Protein AF-A0A1Q6JVW6-F1 (afdb_monomer_lite)

Radius of gyration: 23.91 Å; chains: 1; bounding box: 56×33×70 Å

Structure (mmCIF, N/CA/C/O backbone):
data_AF-A0A1Q6JVW6-F1
#
_entry.id   AF-A0A1Q6JVW6-F1
#
loop_
_atom_site.group_PDB
_atom_site.id
_atom_site.type_symbol
_atom_site.label_atom_id
_atom_site.label_alt_id
_atom_site.label_comp_id
_atom_site.label_asym_id
_atom_site.label_entity_id
_atom_site.label_seq_id
_atom_site.pdbx_PDB_ins_code
_atom_site.Cartn_x
_atom_site.Cartn_y
_atom_site.Cartn_z
_atom_site.occupancy
_atom_site.B_iso_or_equiv
_atom_site.auth_seq_id
_atom_site.auth_comp_id
_atom_site.auth_asym_id
_atom_site.auth_atom_id
_atom_site.pdbx_PDB_model_num
ATOM 1 N N . MET A 1 1 ? 0.769 -21.254 -35.676 1.00 32.75 1 MET A N 1
ATOM 2 C CA . MET A 1 1 ? 0.863 -19.883 -35.129 1.00 32.75 1 MET A CA 1
ATOM 3 C C . MET A 1 1 ? 0.166 -19.855 -33.779 1.00 32.75 1 MET A C 1
ATOM 5 O O . MET A 1 1 ? -1.051 -19.807 -33.741 1.00 32.75 1 MET A O 1
ATOM 9 N N . HIS A 1 2 ? 0.924 -19.940 -32.690 1.00 33.66 2 HIS A N 1
ATOM 10 C CA . HIS A 1 2 ? 0.474 -19.587 -31.341 1.00 33.66 2 HIS A CA 1
ATOM 11 C C . HIS A 1 2 ? 1.562 -18.658 -30.804 1.00 33.66 2 HIS A C 1
ATOM 13 O O . HIS A 1 2 ? 2.549 -19.116 -30.237 1.00 33.66 2 HIS A O 1
ATOM 19 N N . THR A 1 3 ? 1.458 -17.366 -31.113 1.00 34.03 3 THR A N 1
ATOM 20 C CA . THR A 1 3 ? 2.485 -16.383 -30.754 1.00 34.03 3 THR A CA 1
ATOM 21 C C . THR A 1 3 ? 1.884 -15.385 -29.770 1.00 34.03 3 THR A C 1
ATOM 23 O O . THR A 1 3 ? 1.161 -14.481 -30.165 1.00 34.03 3 THR A O 1
ATOM 26 N N . ALA A 1 4 ? 2.177 -15.609 -28.487 1.00 34.25 4 ALA A N 1
ATOM 27 C CA . ALA A 1 4 ? 2.395 -14.599 -27.448 1.00 34.25 4 ALA A CA 1
ATOM 28 C C . ALA A 1 4 ? 1.407 -13.414 -27.346 1.00 34.25 4 ALA A C 1
ATOM 30 O O . ALA A 1 4 ? 1.826 -12.267 -27.213 1.00 34.25 4 ALA A O 1
ATOM 31 N N . THR A 1 5 ? 0.102 -13.679 -27.321 1.00 33.25 5 THR A N 1
ATOM 32 C CA . THR A 1 5 ? -0.912 -12.713 -26.852 1.00 33.25 5 THR A CA 1
ATOM 33 C C . THR A 1 5 ? -1.101 -12.718 -25.328 1.00 33.25 5 THR A C 1
ATOM 35 O O . THR A 1 5 ? -1.944 -11.993 -24.805 1.00 33.25 5 THR A O 1
ATOM 38 N N . GLU A 1 6 ? -0.315 -13.496 -24.583 1.00 39.81 6 GLU A N 1
ATOM 39 C CA . GLU A 1 6 ? -0.460 -13.637 -23.134 1.00 39.81 6 GLU A CA 1
ATOM 40 C C . GLU A 1 6 ? 0.561 -12.777 -22.374 1.00 39.81 6 GLU A C 1
ATOM 42 O O . GLU A 1 6 ? 1.768 -12.843 -22.603 1.00 39.81 6 GLU A O 1
ATOM 47 N N . CYS A 1 7 ? 0.037 -11.998 -21.424 1.00 37.97 7 CYS A N 1
ATOM 48 C CA . CYS A 1 7 ? 0.730 -11.086 -20.511 1.00 37.97 7 CYS A CA 1
ATOM 49 C C . CYS A 1 7 ? 1.110 -9.688 -21.046 1.00 37.97 7 CYS A C 1
ATOM 51 O O . CYS A 1 7 ? 2.175 -9.164 -20.726 1.00 37.97 7 CYS A O 1
ATOM 53 N N . VAL A 1 8 ? 0.188 -9.006 -21.734 1.00 42.06 8 VAL A N 1
ATOM 54 C CA . VAL A 1 8 ? -0.002 -7.567 -21.456 1.00 42.06 8 VAL A CA 1
ATOM 55 C C . VAL A 1 8 ? -1.070 -7.478 -20.374 1.00 42.06 8 VAL A C 1
ATOM 57 O O . VAL A 1 8 ? -2.267 -7.399 -20.639 1.00 42.06 8 VAL A O 1
ATOM 60 N N . VAL A 1 9 ? -0.632 -7.605 -19.126 1.00 49.41 9 VAL A N 1
ATOM 61 C CA . VAL A 1 9 ? -1.472 -7.247 -17.990 1.00 49.41 9 VAL A CA 1
ATOM 62 C C . VAL A 1 9 ? -1.429 -5.732 -17.928 1.00 49.41 9 VAL A C 1
ATOM 64 O O . VAL A 1 9 ? -0.465 -5.186 -17.410 1.00 49.41 9 VAL A O 1
ATOM 67 N N . ASP A 1 10 ? -2.447 -5.068 -18.475 1.00 58.47 10 ASP A N 1
ATOM 68 C CA . ASP A 1 10 ? -2.676 -3.654 -18.183 1.00 58.47 10 ASP A CA 1
ATOM 69 C C . ASP A 1 10 ? -2.781 -3.546 -16.661 1.00 58.47 10 ASP A C 1
ATOM 71 O O . ASP A 1 10 ? -3.718 -4.078 -16.051 1.00 58.47 10 ASP A O 1
ATOM 75 N N . ILE A 1 11 ? -1.776 -2.936 -16.033 1.00 61.19 11 ILE A N 1
ATOM 76 C CA . ILE A 1 11 ? -1.708 -2.822 -14.576 1.00 61.19 11 ILE A CA 1
ATOM 77 C C . ILE A 1 11 ? -2.991 -2.168 -14.053 1.00 61.19 11 ILE A C 1
ATOM 79 O O . ILE A 1 11 ? -3.504 -2.588 -13.015 1.00 61.19 11 ILE A O 1
ATOM 83 N N . GLY A 1 12 ? -3.590 -1.261 -14.837 1.00 53.94 12 GLY A N 1
ATOM 84 C CA . GLY A 1 12 ? -4.883 -0.647 -14.553 1.00 53.94 12 GLY A CA 1
ATOM 85 C C . GLY A 1 12 ? -6.062 -1.626 -14.501 1.00 53.94 12 GLY A C 1
ATOM 86 O O . GLY A 1 12 ? -6.988 -1.396 -13.733 1.00 53.94 12 GLY A O 1
ATOM 87 N N . LYS A 1 13 ? -6.029 -2.736 -15.249 1.00 58.16 13 LYS A N 1
ATOM 88 C CA . LYS A 1 13 ? -7.052 -3.802 -15.198 1.00 58.16 13 LYS A CA 1
ATOM 89 C C . LYS A 1 13 ? -6.778 -4.852 -14.121 1.00 58.16 13 LYS A C 1
ATOM 91 O O . LYS A 1 13 ? -7.692 -5.567 -13.724 1.00 58.16 13 LYS A O 1
ATOM 96 N N . SER A 1 14 ? -5.528 -4.979 -13.676 1.00 54.50 14 SER A N 1
ATOM 97 C CA . SER A 1 14 ? -5.104 -6.018 -12.725 1.00 54.50 14 SER A CA 1
ATOM 98 C C . SER A 1 14 ? -5.303 -5.659 -11.257 1.00 54.50 14 SER A C 1
ATOM 100 O O . SER A 1 14 ? -5.321 -6.545 -10.403 1.00 54.50 14 SER A O 1
ATOM 102 N N . ILE A 1 15 ? -5.478 -4.371 -10.963 1.00 55.28 15 ILE A N 1
ATOM 103 C CA . ILE A 1 15 ? -5.775 -3.887 -9.619 1.00 55.28 15 ILE A CA 1
ATOM 104 C C . ILE A 1 15 ? -7.294 -3.948 -9.438 1.00 55.28 15 ILE A C 1
ATOM 106 O O . ILE A 1 15 ? -8.022 -3.010 -9.748 1.00 55.28 15 ILE A O 1
ATOM 110 N N . SER A 1 16 ? -7.776 -5.110 -9.000 1.00 47.94 16 SER A N 1
ATOM 111 C CA . SER A 1 16 ? -9.197 -5.387 -8.779 1.00 47.94 16 SER A CA 1
ATOM 112 C C . SER A 1 16 ? -9.522 -5.349 -7.283 1.00 47.94 16 SER A C 1
ATOM 114 O O . SER A 1 16 ? -8.977 -6.139 -6.515 1.00 47.94 16 SER A O 1
ATOM 116 N N . GLY A 1 17 ? -10.432 -4.460 -6.869 1.00 53.47 17 GLY A N 1
ATOM 117 C CA . GLY A 1 17 ? -10.925 -4.346 -5.491 1.00 53.47 17 GLY A CA 1
ATOM 118 C C . GLY A 1 17 ? -11.934 -3.204 -5.308 1.00 53.47 17 GLY A C 1
ATOM 119 O O . GLY A 1 17 ? -12.057 -2.332 -6.166 1.00 53.47 17 GLY A O 1
ATOM 120 N N . ILE A 1 18 ? -12.667 -3.202 -4.188 1.00 43.97 18 ILE A N 1
ATOM 121 C CA . ILE A 1 18 ? -13.577 -2.106 -3.812 1.00 43.97 18 ILE A CA 1
ATOM 122 C C . ILE A 1 18 ? -12.723 -0.942 -3.292 1.00 43.97 18 ILE A C 1
ATOM 124 O O . ILE A 1 18 ? -12.269 -0.970 -2.152 1.00 43.97 18 ILE A O 1
ATOM 128 N N . PHE A 1 19 ? -12.511 0.081 -4.122 1.00 55.12 19 PHE A N 1
ATOM 129 C CA . PHE A 1 19 ? -11.878 1.339 -3.721 1.00 55.12 19 PHE A CA 1
ATOM 130 C C . PHE A 1 19 ? -12.837 2.501 -3.963 1.00 55.12 19 PHE A C 1
ATOM 132 O O . PHE A 1 19 ? -13.243 2.764 -5.091 1.00 55.12 19 PHE A O 1
ATOM 139 N N . THR A 1 20 ? -13.203 3.205 -2.893 1.00 52.97 20 THR A N 1
ATOM 140 C CA . THR A 1 20 ? -14.111 4.363 -2.937 1.00 52.97 20 THR A CA 1
ATOM 141 C C . THR A 1 20 ? -13.369 5.706 -2.890 1.00 52.97 20 THR A C 1
ATOM 143 O O . THR A 1 20 ? -13.997 6.736 -2.664 1.00 52.97 20 THR A O 1
ATOM 146 N N . GLY A 1 21 ? -12.044 5.728 -3.094 1.00 60.44 21 GLY A N 1
ATOM 147 C CA . GLY A 1 21 ? -11.235 6.951 -3.048 1.00 60.44 21 GLY A CA 1
ATOM 148 C C . GLY A 1 21 ? -9.894 6.831 -3.777 1.00 60.44 21 GLY A C 1
ATOM 149 O O . GLY A 1 21 ? -9.325 5.744 -3.860 1.00 60.44 21 GLY A O 1
ATOM 150 N N . LYS A 1 22 ? -9.407 7.961 -4.307 1.00 76.62 22 LYS A N 1
ATOM 151 C CA . LYS A 1 22 ? -8.063 8.099 -4.886 1.00 76.62 22 LYS A CA 1
ATOM 152 C C . LYS A 1 22 ? -7.090 8.535 -3.796 1.00 76.62 22 LYS A C 1
ATOM 154 O O . LYS A 1 22 ? -7.303 9.580 -3.185 1.00 76.62 22 LYS A O 1
ATOM 159 N N . PHE A 1 23 ? -6.043 7.747 -3.567 1.00 86.81 23 PHE A N 1
ATOM 160 C CA . PHE A 1 23 ? -4.986 8.067 -2.612 1.00 86.81 23 PHE A CA 1
ATOM 161 C C . PHE A 1 23 ? -3.688 8.370 -3.349 1.00 86.81 23 PHE A C 1
ATOM 163 O O . PHE A 1 23 ? -3.213 7.583 -4.164 1.00 86.81 23 PHE A O 1
ATOM 170 N N . GLU A 1 24 ? -3.088 9.504 -3.018 1.00 87.00 24 GLU A N 1
ATOM 171 C CA . GLU A 1 24 ? -1.797 9.910 -3.562 1.00 87.00 24 GLU A CA 1
ATOM 172 C C . GLU A 1 24 ? -0.653 9.105 -2.940 1.00 87.00 24 GLU A C 1
ATOM 174 O O . GLU A 1 24 ? 0.308 8.741 -3.620 1.00 87.00 24 GLU A O 1
ATOM 179 N N . ASN A 1 25 ? -0.732 8.829 -1.637 1.00 87.44 25 ASN A N 1
ATOM 180 C CA . ASN A 1 25 ? 0.323 8.166 -0.877 1.00 87.44 25 ASN A CA 1
ATOM 181 C C . ASN A 1 25 ? -0.224 7.421 0.351 1.00 87.44 25 ASN A C 1
ATOM 183 O O . ASN A 1 25 ? -1.369 7.611 0.764 1.00 87.44 25 ASN A O 1
ATOM 187 N N . ILE A 1 26 ? 0.624 6.579 0.948 1.00 87.88 26 ILE A N 1
ATOM 188 C CA . ILE A 1 26 ? 0.255 5.737 2.093 1.00 87.88 26 ILE A CA 1
ATOM 189 C C . ILE A 1 26 ? -0.133 6.556 3.333 1.00 87.88 26 ILE A C 1
ATOM 191 O O . ILE A 1 26 ? -0.976 6.121 4.110 1.00 87.88 26 ILE A O 1
ATOM 195 N N . SER A 1 27 ? 0.401 7.770 3.496 1.00 87.69 27 SER A N 1
ATOM 196 C CA . SER A 1 27 ? 0.047 8.646 4.617 1.00 87.69 27 SER A CA 1
ATOM 197 C C . SER A 1 27 ? -1.415 9.093 4.557 1.00 87.69 27 SER A C 1
ATOM 199 O O . SER A 1 27 ? -2.076 9.141 5.590 1.00 87.69 27 SER A O 1
ATOM 201 N N . GLN A 1 28 ? -1.969 9.351 3.366 1.00 88.62 28 GLN A N 1
ATOM 202 C CA . GLN A 1 28 ? -3.403 9.640 3.231 1.00 88.62 28 GLN A CA 1
ATOM 203 C C . GLN A 1 28 ? -4.273 8.437 3.620 1.00 88.62 28 GLN A C 1
ATOM 205 O O . GLN A 1 28 ? -5.316 8.614 4.249 1.00 88.62 28 GLN A O 1
ATOM 210 N N . VAL A 1 29 ? -3.827 7.218 3.299 1.00 89.62 29 VAL A N 1
ATOM 211 C CA . VAL A 1 29 ? -4.499 5.981 3.723 1.00 89.62 29 VAL A CA 1
ATOM 212 C C . VAL A 1 29 ? -4.447 5.839 5.249 1.00 89.62 29 VAL A C 1
ATOM 214 O O . VAL A 1 29 ? -5.474 5.583 5.877 1.00 89.62 29 VAL A O 1
ATOM 217 N N . GLN A 1 30 ? -3.279 6.067 5.859 1.00 88.25 30 GLN A N 1
ATOM 218 C CA . GLN A 1 30 ? -3.100 6.031 7.314 1.00 88.25 30 GLN A CA 1
ATOM 219 C C . GLN A 1 30 ? -4.004 7.040 8.029 1.00 88.25 30 GLN A C 1
ATOM 221 O O . GLN A 1 30 ? -4.636 6.678 9.016 1.00 88.25 30 GLN A O 1
ATOM 226 N N . THR A 1 31 ? -4.116 8.270 7.522 1.00 88.06 31 THR A N 1
ATOM 227 C CA . THR A 1 31 ? -5.004 9.298 8.089 1.00 88.06 31 THR A CA 1
ATOM 228 C C . THR A 1 31 ? -6.479 8.932 7.936 1.00 88.06 31 THR A C 1
ATOM 230 O O . THR A 1 31 ? -7.246 9.080 8.881 1.00 88.06 31 THR A O 1
ATOM 233 N N . ALA A 1 32 ? -6.894 8.427 6.768 1.00 87.31 32 ALA A N 1
ATOM 234 C CA . ALA A 1 32 ? -8.289 8.051 6.532 1.00 87.31 32 ALA A CA 1
ATOM 235 C C . ALA A 1 32 ? -8.743 6.888 7.431 1.00 87.31 32 ALA A C 1
ATOM 237 O O . ALA A 1 32 ? -9.904 6.832 7.842 1.00 87.31 32 ALA A O 1
ATOM 238 N N . ILE A 1 33 ? -7.832 5.961 7.740 1.00 86.38 33 ILE A N 1
ATOM 239 C CA . ILE A 1 33 ? -8.149 4.769 8.529 1.00 86.38 33 ILE A CA 1
ATOM 240 C C . ILE A 1 33 ? -7.911 4.988 10.032 1.00 86.38 33 ILE A C 1
ATOM 242 O O . ILE A 1 33 ? -8.695 4.507 10.845 1.00 86.38 33 ILE A O 1
ATOM 246 N N . GLY A 1 34 ? -6.837 5.686 10.398 1.00 80.69 34 GLY A N 1
ATOM 247 C CA . GLY A 1 34 ? -6.343 5.836 11.766 1.00 80.69 34 GLY A CA 1
ATOM 248 C C . GLY A 1 34 ? -7.079 6.878 12.613 1.00 80.69 34 GLY A C 1
ATOM 249 O O . GLY A 1 34 ? -8.282 7.094 12.469 1.00 80.69 34 GLY A O 1
ATOM 250 N N . SER A 1 35 ? -6.339 7.504 13.534 1.00 68.25 35 SER A N 1
ATOM 251 C CA . SER A 1 35 ? -6.870 8.515 14.456 1.00 68.25 35 SER A CA 1
ATOM 252 C C . SER A 1 35 ? -7.409 9.736 13.703 1.00 68.25 35 SER A C 1
ATOM 254 O O . SER A 1 35 ? -6.728 10.299 12.850 1.00 68.25 35 SER A O 1
ATOM 256 N N . GLY A 1 36 ? -8.638 10.138 14.018 1.00 78.00 36 GLY A N 1
ATOM 257 C CA . GLY A 1 36 ? -9.442 11.123 13.292 1.00 78.00 36 GLY A CA 1
ATOM 258 C C . GLY A 1 36 ? -10.216 10.558 12.093 1.00 78.00 36 GLY A C 1
ATOM 259 O O . GLY A 1 36 ? -11.009 11.281 11.493 1.00 78.00 36 GLY A O 1
ATOM 260 N N . GLY A 1 37 ? -10.001 9.287 11.744 1.00 86.56 37 GLY A N 1
ATOM 261 C CA . GLY A 1 37 ? -10.607 8.605 10.604 1.00 86.56 37 GLY A CA 1
ATOM 262 C C . GLY A 1 37 ? -11.735 7.639 10.982 1.00 86.56 37 GLY A C 1
ATOM 263 O O . GLY A 1 37 ? -12.522 7.8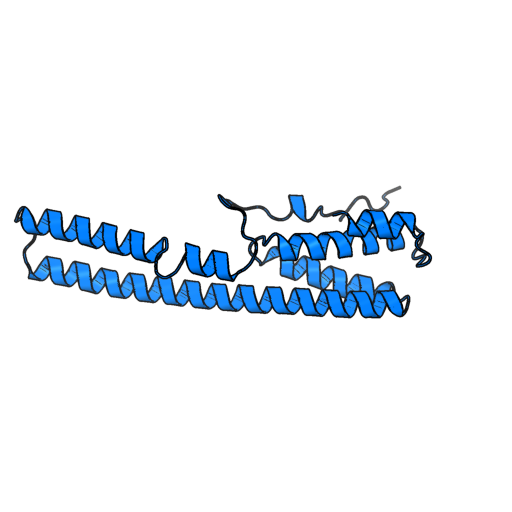59 11.912 1.00 86.56 37 GLY A O 1
ATOM 264 N N . VAL A 1 38 ? -11.839 6.546 10.222 1.00 87.31 38 VAL A N 1
ATOM 265 C CA . VAL A 1 38 ? -12.945 5.581 10.363 1.00 87.31 38 VAL A CA 1
ATOM 266 C C . VAL A 1 38 ? -12.926 4.815 11.691 1.00 87.31 38 VAL A C 1
ATOM 268 O O . VAL A 1 38 ? -14.001 4.505 12.201 1.00 87.31 38 VAL A O 1
ATOM 271 N N . ILE A 1 39 ? -11.749 4.534 12.274 1.00 89.94 39 ILE A N 1
ATOM 272 C CA . ILE A 1 39 ? -11.643 3.829 13.567 1.00 89.94 39 ILE A CA 1
ATOM 273 C C . ILE A 1 39 ? -12.263 4.669 14.688 1.00 89.94 39 ILE A C 1
ATOM 275 O O . ILE A 1 39 ? -13.096 4.165 15.444 1.00 89.94 39 ILE A O 1
ATOM 279 N N . ASP A 1 40 ? -11.912 5.952 14.764 1.00 89.81 40 ASP A N 1
ATOM 280 C CA . ASP A 1 40 ? -12.422 6.848 15.805 1.00 89.81 40 ASP A CA 1
ATOM 281 C C . ASP A 1 40 ? -13.919 7.110 15.614 1.00 89.81 40 ASP A C 1
ATOM 283 O O . ASP A 1 40 ? -14.691 7.019 16.565 1.00 89.81 40 ASP A O 1
ATOM 287 N N . THR A 1 41 ? -14.361 7.306 14.365 1.00 92.12 41 THR A N 1
ATOM 288 C CA . THR A 1 41 ? -15.792 7.442 14.044 1.00 92.12 41 THR A CA 1
ATOM 289 C C . THR A 1 41 ? -16.589 6.216 14.501 1.00 92.12 41 THR A C 1
ATOM 291 O O . THR A 1 41 ? -17.690 6.346 15.040 1.00 92.12 41 THR A O 1
ATOM 294 N N . PHE A 1 42 ? -16.043 5.012 14.314 1.00 90.44 42 PHE A N 1
ATOM 295 C CA . PHE A 1 42 ? -16.674 3.779 14.773 1.00 90.44 42 PHE A CA 1
ATOM 296 C C . PHE A 1 42 ? -16.701 3.673 16.305 1.00 90.44 42 PHE A C 1
ATOM 298 O O . PHE A 1 42 ? -17.743 3.334 16.873 1.00 90.44 42 PHE A O 1
ATOM 305 N N . SER A 1 43 ? -15.598 4.017 16.979 1.00 93.50 43 SER A N 1
ATOM 306 C CA . SER A 1 43 ? -15.529 4.087 18.447 1.00 93.50 43 SER A CA 1
ATOM 307 C C . SER A 1 43 ? -16.598 5.027 19.015 1.00 93.50 43 SER A C 1
ATOM 309 O O . SER A 1 43 ? -17.382 4.632 19.884 1.00 93.50 43 SER A O 1
ATOM 311 N N . ASP A 1 44 ? -16.706 6.230 18.449 1.00 95.19 44 ASP A N 1
ATOM 312 C CA . ASP A 1 44 ? -17.676 7.248 18.846 1.00 95.19 44 ASP A CA 1
ATOM 313 C C . ASP A 1 44 ? -19.122 6.780 18.664 1.00 95.19 44 ASP A C 1
ATOM 315 O O . ASP A 1 44 ? -19.992 7.099 19.479 1.00 95.19 44 ASP A O 1
ATOM 319 N N . LEU A 1 45 ? -19.414 6.039 17.590 1.00 94.75 45 LEU A N 1
ATOM 320 C CA . LEU A 1 45 ? -20.744 5.477 17.352 1.00 94.75 45 LEU A CA 1
ATOM 321 C C . LEU A 1 45 ? -21.120 4.452 18.427 1.00 94.75 45 LEU A C 1
ATOM 323 O O . LEU A 1 45 ? -22.246 4.498 18.933 1.00 94.75 45 LEU A O 1
ATOM 327 N N . ILE A 1 46 ? -20.188 3.574 18.814 1.00 94.69 46 ILE A N 1
ATOM 328 C CA . ILE A 1 46 ? -20.405 2.614 19.905 1.00 94.69 46 ILE A CA 1
ATOM 329 C C . ILE A 1 46 ? -20.631 3.354 21.223 1.00 94.69 46 ILE A C 1
ATOM 331 O O . ILE A 1 46 ? -21.586 3.043 21.940 1.00 94.69 46 ILE A O 1
ATOM 335 N N . ASP A 1 47 ? -19.822 4.370 21.526 1.00 96.50 47 ASP A N 1
ATOM 336 C CA . ASP A 1 47 ? -19.975 5.151 22.755 1.00 96.50 47 ASP A CA 1
ATOM 337 C C . ASP A 1 47 ? -21.307 5.898 22.796 1.00 96.50 47 ASP A C 1
ATOM 339 O O . ASP A 1 47 ? -22.010 5.857 23.807 1.00 96.50 47 ASP A O 1
ATOM 343 N N . LYS A 1 48 ? -21.714 6.540 21.695 1.00 97.44 48 LYS A N 1
ATOM 344 C CA . LYS A 1 48 ? -23.015 7.220 21.589 1.00 97.44 48 LYS A CA 1
ATOM 345 C C . LYS A 1 48 ? -24.172 6.244 21.787 1.00 97.44 48 LYS A C 1
ATOM 347 O O . LYS A 1 48 ? -25.100 6.550 22.540 1.00 97.44 48 LYS A O 1
ATOM 352 N N . ALA A 1 49 ? -24.120 5.074 21.150 1.00 94.94 49 ALA A N 1
ATOM 353 C CA . ALA A 1 49 ? -25.146 4.047 21.298 1.00 94.94 49 ALA A CA 1
ATOM 354 C C . ALA A 1 49 ? -25.215 3.528 22.742 1.00 94.94 49 ALA A C 1
ATOM 356 O O . ALA A 1 49 ? -26.291 3.554 23.343 1.00 94.94 49 ALA A O 1
ATOM 357 N N . SER A 1 50 ? -24.067 3.147 23.314 1.00 96.25 50 SER A N 1
ATOM 358 C CA . SER A 1 50 ? -23.925 2.661 24.693 1.00 96.25 50 SER A CA 1
ATOM 359 C C . SER A 1 50 ? -24.423 3.690 25.716 1.00 96.25 50 SER A C 1
ATOM 361 O O . SER A 1 50 ? -25.221 3.377 26.602 1.00 96.25 50 SER A O 1
ATOM 363 N N . ASN A 1 51 ? -24.055 4.962 25.543 1.00 97.44 51 ASN A N 1
ATOM 364 C CA . ASN A 1 51 ? -24.526 6.054 26.392 1.00 97.44 51 ASN A CA 1
ATOM 365 C C . ASN A 1 51 ? -26.043 6.248 26.300 1.00 97.44 51 ASN A C 1
ATOM 367 O O . ASN A 1 51 ? -26.696 6.424 27.328 1.00 97.44 51 ASN A O 1
ATOM 371 N N . LYS A 1 52 ? -26.623 6.179 25.097 1.00 97.62 52 LYS A N 1
ATOM 372 C CA . LYS A 1 52 ? -28.065 6.367 24.891 1.00 97.62 52 LYS A CA 1
ATOM 373 C C . LYS A 1 52 ? -28.895 5.269 25.558 1.00 97.62 52 LYS A C 1
ATOM 375 O O . LYS A 1 52 ? -29.927 5.571 26.153 1.00 97.62 52 LYS A O 1
ATOM 380 N N . ILE A 1 53 ? -28.472 4.007 25.472 1.00 96.00 53 ILE A N 1
ATOM 381 C CA . ILE A 1 53 ? -29.190 2.892 26.114 1.00 96.00 53 ILE A CA 1
ATOM 382 C C . ILE A 1 53 ? -29.022 2.902 27.638 1.00 96.00 53 ILE A C 1
ATOM 384 O O . ILE A 1 53 ? -29.981 2.613 28.352 1.00 96.00 53 ILE A O 1
ATOM 388 N N . TYR A 1 54 ? -27.853 3.320 28.136 1.00 97.00 54 TYR A N 1
ATOM 389 C CA . TYR A 1 54 ? -27.619 3.548 29.562 1.00 97.00 54 TYR A CA 1
ATOM 390 C C . TYR A 1 54 ? -28.528 4.655 30.113 1.00 97.00 54 TYR A C 1
ATOM 392 O O . TYR A 1 54 ? -29.217 4.450 31.106 1.00 97.00 54 TYR A O 1
ATOM 400 N N . GLN A 1 55 ? -28.603 5.807 29.436 1.00 97.50 55 GLN A N 1
ATOM 401 C CA . GLN A 1 55 ? -29.459 6.931 29.847 1.00 97.50 55 GLN A CA 1
ATOM 402 C C . GLN A 1 55 ? -30.952 6.578 29.859 1.00 97.50 55 GLN A C 1
ATOM 404 O O . GLN A 1 55 ? -31.708 7.133 30.648 1.00 97.50 55 GLN A O 1
ATOM 409 N N . LYS A 1 56 ? -31.383 5.637 29.012 1.00 97.44 56 LYS A N 1
ATOM 410 C CA . LYS A 1 56 ? -32.752 5.101 29.018 1.00 97.44 56 LYS A CA 1
ATOM 411 C C . LYS A 1 56 ? -33.015 4.085 30.139 1.00 97.44 56 LYS A C 1
ATOM 413 O O . LYS A 1 56 ? -34.119 3.556 30.206 1.00 97.44 56 LYS A O 1
ATOM 418 N N . GLY A 1 57 ? -32.020 3.772 30.970 1.00 95.81 57 GLY A N 1
ATOM 419 C CA . GLY A 1 57 ? -32.125 2.781 32.043 1.00 95.81 57 GLY A CA 1
ATOM 420 C C . GLY A 1 57 ? -32.183 1.329 31.560 1.00 95.81 57 GLY A C 1
ATOM 421 O O . GLY A 1 57 ? -32.474 0.444 32.355 1.00 95.81 57 GLY A O 1
ATOM 422 N N . ILE A 1 58 ? -31.913 1.068 30.273 1.00 97.19 58 ILE A N 1
ATOM 423 C CA . ILE A 1 58 ? -31.967 -0.286 29.692 1.00 97.19 58 ILE A CA 1
ATOM 424 C C . ILE A 1 58 ? -30.803 -1.137 30.211 1.00 97.19 58 ILE A C 1
ATOM 426 O O . ILE A 1 58 ? -30.961 -2.329 30.459 1.00 97.19 58 ILE A O 1
ATOM 430 N N . ILE A 1 59 ? -29.632 -0.517 30.375 1.00 96.88 59 ILE A N 1
ATOM 431 C CA . ILE A 1 59 ? -28.447 -1.145 30.959 1.00 96.88 59 ILE A CA 1
ATOM 432 C C . ILE A 1 59 ? -27.977 -0.344 32.170 1.00 96.88 59 ILE A C 1
ATOM 434 O O . ILE A 1 59 ? -28.107 0.879 32.206 1.00 96.88 59 ILE A O 1
ATOM 438 N N . ASN A 1 60 ? -27.394 -1.031 33.150 1.00 97.12 60 ASN A N 1
ATOM 439 C CA . ASN A 1 60 ? -26.777 -0.394 34.309 1.00 97.12 60 ASN A CA 1
ATOM 440 C C . ASN A 1 60 ? -25.315 0.010 34.021 1.00 97.12 60 ASN A C 1
ATOM 442 O O . ASN A 1 60 ? -24.762 -0.255 32.949 1.00 97.12 60 ASN A O 1
ATOM 446 N N . SER A 1 61 ? -24.674 0.650 35.000 1.00 96.56 61 SER A N 1
ATOM 447 C CA . SER A 1 61 ? -23.280 1.092 34.893 1.00 96.56 61 SER A CA 1
ATOM 448 C C . SER A 1 61 ? -22.290 -0.065 34.726 1.00 96.56 61 SER A C 1
ATOM 450 O O . SER A 1 61 ? -21.320 0.082 33.991 1.00 96.56 61 SER A O 1
ATOM 452 N N . GLN A 1 62 ? -22.538 -1.223 35.346 1.00 97.50 62 GLN A N 1
ATOM 453 C CA . GLN A 1 62 ? -21.670 -2.400 35.230 1.00 97.50 62 GLN A CA 1
ATOM 454 C C . GLN A 1 62 ? -21.659 -2.941 33.795 1.00 97.50 62 GLN A C 1
ATOM 456 O O . GLN A 1 62 ? -20.592 -3.150 33.223 1.00 97.50 62 GLN A O 1
ATOM 461 N N . ILE A 1 63 ? -22.837 -3.098 33.185 1.00 96.06 63 ILE A N 1
ATOM 462 C CA . ILE A 1 63 ? -22.977 -3.541 31.792 1.00 96.06 63 ILE A CA 1
ATOM 463 C C . ILE A 1 63 ? -22.348 -2.515 30.843 1.00 96.06 63 ILE A C 1
ATOM 465 O O . ILE A 1 63 ? -21.623 -2.898 29.926 1.00 96.06 63 ILE A O 1
ATOM 469 N N . LYS A 1 64 ? -22.556 -1.213 31.083 1.00 97.19 64 LYS A N 1
ATOM 470 C CA . LYS A 1 64 ? -21.910 -0.148 30.303 1.00 97.19 64 LYS A CA 1
ATOM 471 C C . LYS A 1 64 ? -20.382 -0.267 30.342 1.00 97.19 64 LYS A C 1
ATOM 473 O O . LYS A 1 64 ? -19.753 -0.223 29.289 1.00 97.19 64 LYS A O 1
ATOM 478 N N . SER A 1 65 ? -19.796 -0.460 31.525 1.00 97.19 65 SER A N 1
ATOM 479 C CA . SER A 1 65 ? -18.345 -0.623 31.683 1.00 97.19 65 SER A CA 1
ATOM 480 C C . SER A 1 65 ? -17.809 -1.851 30.947 1.00 97.19 65 SER A C 1
ATOM 482 O O . SER A 1 65 ? -16.751 -1.767 30.328 1.00 97.19 65 SER A O 1
ATOM 484 N N . VAL A 1 66 ? -18.544 -2.970 30.953 1.00 97.25 66 VAL A N 1
ATOM 485 C CA . VAL A 1 66 ? -18.179 -4.169 30.176 1.00 97.25 66 VAL A CA 1
ATOM 486 C C . VAL A 1 66 ? -18.192 -3.879 28.672 1.00 97.25 66 VAL A C 1
ATOM 488 O O . VAL A 1 66 ? -17.253 -4.259 27.977 1.00 97.25 66 VAL A O 1
ATOM 491 N N . ILE A 1 67 ? -19.207 -3.167 28.167 1.00 94.25 67 ILE A N 1
ATOM 492 C CA . ILE A 1 67 ? -19.285 -2.767 26.751 1.00 94.25 67 ILE A CA 1
ATOM 493 C C . ILE A 1 67 ? -18.102 -1.866 26.376 1.00 94.25 67 ILE A C 1
ATOM 495 O O . ILE A 1 67 ? -17.450 -2.116 25.364 1.00 94.25 67 ILE A O 1
ATOM 499 N N . THR A 1 68 ? -17.801 -0.847 27.186 1.00 94.75 68 THR A N 1
ATOM 500 C CA . THR A 1 68 ? -16.674 0.063 26.933 1.00 94.75 68 THR A CA 1
ATOM 501 C C . THR A 1 68 ? -15.336 -0.678 26.962 1.00 94.75 68 THR A C 1
ATOM 503 O O . THR A 1 68 ? -14.554 -0.541 26.028 1.00 94.75 68 THR A O 1
ATOM 506 N N . GLY A 1 69 ? -15.098 -1.538 27.957 1.00 96.56 69 GLY A N 1
ATOM 507 C CA . GLY A 1 69 ? -13.867 -2.333 28.021 1.00 96.56 69 GLY A CA 1
ATOM 508 C C . GLY A 1 69 ? -13.725 -3.313 26.851 1.00 96.56 69 GLY A C 1
ATOM 509 O O . GLY A 1 69 ? -12.650 -3.435 26.266 1.00 96.56 69 GLY A O 1
ATOM 510 N N . GLY A 1 70 ? -14.815 -3.978 26.453 1.00 96.50 70 GLY A N 1
ATOM 511 C CA . GLY A 1 70 ? -14.830 -4.855 25.280 1.00 96.50 70 GLY A CA 1
ATOM 512 C C . GLY A 1 70 ? -14.549 -4.102 23.976 1.00 96.50 70 GLY A C 1
ATOM 513 O O . GLY A 1 70 ? -13.768 -4.575 23.149 1.00 96.50 70 GLY A O 1
ATOM 514 N N . LYS A 1 71 ? -15.130 -2.906 23.815 1.00 95.06 71 LYS A N 1
ATOM 515 C CA . LYS A 1 71 ? -14.863 -2.001 22.689 1.00 95.06 71 LYS A CA 1
ATOM 516 C C . LYS A 1 71 ? -13.371 -1.677 22.594 1.00 95.06 71 LYS A C 1
ATOM 518 O O . LYS A 1 71 ? -12.796 -1.850 21.524 1.00 95.06 71 LYS A O 1
ATOM 523 N N . ASP A 1 72 ? -12.739 -1.274 23.695 1.00 94.69 72 ASP A N 1
ATOM 524 C CA . ASP A 1 72 ? -11.320 -0.894 23.701 1.00 94.69 72 ASP A CA 1
ATOM 525 C C . ASP A 1 72 ? -10.411 -2.071 23.309 1.00 94.69 72 ASP A C 1
ATOM 527 O O . ASP A 1 72 ? -9.475 -1.905 22.527 1.00 94.69 72 ASP A O 1
ATOM 531 N N . ILE A 1 73 ? -10.719 -3.290 23.770 1.00 95.38 73 ILE A N 1
ATOM 532 C CA . ILE A 1 73 ? -9.995 -4.507 23.364 1.00 95.38 73 ILE A CA 1
ATOM 533 C C . ILE A 1 73 ? -10.112 -4.739 21.851 1.00 95.38 73 ILE A C 1
ATOM 535 O O . ILE A 1 73 ? -9.110 -5.028 21.191 1.00 95.38 73 ILE A O 1
ATOM 539 N N . ILE A 1 74 ? -11.314 -4.617 21.284 1.00 91.31 74 ILE A N 1
ATOM 540 C CA . ILE A 1 74 ? -11.536 -4.805 19.843 1.00 91.31 74 ILE A CA 1
ATOM 541 C C . ILE A 1 74 ? -10.812 -3.714 19.044 1.00 91.31 74 ILE A C 1
ATOM 543 O O . ILE A 1 74 ? -10.088 -4.037 18.103 1.00 91.31 74 ILE A O 1
ATOM 547 N N . LEU A 1 75 ? -10.947 -2.444 19.440 1.00 92.44 75 LEU A N 1
ATOM 548 C CA . LEU A 1 75 ? -10.292 -1.311 18.780 1.00 92.44 75 LEU A CA 1
ATOM 549 C C . LEU A 1 75 ? -8.769 -1.449 18.795 1.00 92.44 75 LEU A C 1
ATOM 551 O O . LEU A 1 75 ? -8.131 -1.232 17.766 1.00 92.44 75 LEU A O 1
ATOM 555 N N . ASN A 1 76 ? -8.182 -1.868 19.918 1.00 91.00 76 ASN A N 1
ATOM 556 C CA . ASN A 1 76 ? -6.741 -2.092 20.026 1.00 91.00 76 ASN A CA 1
ATOM 557 C C . ASN A 1 76 ? -6.261 -3.210 19.090 1.00 91.00 76 ASN A C 1
ATOM 559 O O . ASN A 1 76 ? -5.256 -3.041 18.397 1.00 91.00 76 ASN A O 1
ATOM 563 N N . ASN A 1 77 ? -6.993 -4.327 19.013 1.00 90.94 77 ASN A N 1
ATOM 564 C CA . ASN A 1 77 ? -6.661 -5.426 18.101 1.00 90.94 77 ASN A CA 1
ATOM 565 C C . ASN A 1 77 ? -6.774 -5.009 16.628 1.00 90.94 77 ASN A C 1
ATOM 567 O O . ASN A 1 77 ? -5.856 -5.252 15.844 1.00 90.94 77 ASN A O 1
ATOM 571 N N . VAL A 1 78 ? -7.867 -4.338 16.254 1.00 89.62 78 VAL A N 1
ATOM 572 C CA . VAL A 1 78 ? -8.076 -3.829 14.890 1.00 89.62 78 VAL A CA 1
ATOM 573 C C . VAL A 1 78 ? -6.987 -2.818 14.520 1.00 89.62 78 VAL A C 1
ATOM 575 O O . VAL A 1 78 ? -6.367 -2.946 13.467 1.00 89.62 78 VAL A O 1
ATOM 578 N N . THR A 1 79 ? -6.681 -1.872 15.413 1.00 90.19 79 THR A N 1
ATOM 579 C CA . THR A 1 79 ? -5.622 -0.869 15.215 1.00 90.19 79 THR A CA 1
ATOM 580 C C . THR A 1 79 ? -4.253 -1.523 15.036 1.00 90.19 79 THR A C 1
ATOM 582 O O . THR A 1 79 ? -3.491 -1.121 14.159 1.00 90.19 79 THR A O 1
ATOM 585 N N . SER A 1 80 ? -3.930 -2.544 15.833 1.00 91.44 80 SER A N 1
ATOM 586 C CA . SER A 1 80 ? -2.675 -3.295 15.711 1.00 91.44 80 SER A CA 1
ATOM 587 C C . SER A 1 80 ? -2.563 -4.010 14.358 1.00 91.44 80 SER A C 1
ATOM 589 O O . SER A 1 80 ? -1.554 -3.878 13.665 1.00 91.44 80 SER A O 1
ATOM 591 N N . ASN A 1 81 ? -3.628 -4.689 13.922 1.00 89.94 81 ASN A N 1
ATOM 592 C CA . ASN A 1 81 ? -3.661 -5.364 12.622 1.00 89.94 81 ASN A CA 1
ATOM 593 C C . ASN A 1 81 ? -3.530 -4.380 11.454 1.00 89.94 81 ASN A C 1
ATOM 595 O O . ASN A 1 81 ? -2.774 -4.637 10.520 1.00 89.94 81 ASN A O 1
ATOM 599 N N . ILE A 1 82 ? -4.197 -3.227 11.533 1.00 89.19 82 ILE A N 1
ATOM 600 C CA . ILE A 1 82 ? -4.075 -2.165 10.530 1.00 89.19 82 ILE A CA 1
ATOM 601 C C . ILE A 1 82 ? -2.648 -1.617 10.493 1.00 89.19 82 ILE A C 1
ATOM 603 O O . ILE A 1 82 ? -2.102 -1.447 9.408 1.00 89.19 82 ILE A O 1
ATOM 607 N N . LYS A 1 83 ? -2.001 -1.388 11.644 1.00 90.12 83 LYS A N 1
ATOM 608 C CA . LYS A 1 83 ? -0.589 -0.966 11.686 1.00 90.12 83 LYS A CA 1
ATOM 609 C C . LYS A 1 83 ? 0.329 -1.993 11.023 1.00 90.12 83 LYS A C 1
ATOM 611 O O . LYS A 1 83 ? 1.206 -1.613 10.254 1.00 90.12 83 LYS A O 1
ATOM 616 N N . ASN A 1 84 ? 0.112 -3.281 11.280 1.00 92.75 84 ASN A N 1
ATOM 617 C CA . ASN A 1 84 ? 0.886 -4.349 10.648 1.00 92.75 84 ASN A CA 1
ATOM 618 C C . ASN A 1 84 ? 0.707 -4.365 9.124 1.00 92.75 84 ASN A C 1
ATOM 620 O O . ASN A 1 84 ? 1.698 -4.487 8.401 1.00 92.75 84 ASN A O 1
ATOM 624 N N . GLU A 1 85 ? -0.524 -4.182 8.642 1.00 91.12 85 GLU A N 1
ATOM 625 C CA . GLU A 1 85 ? -0.810 -4.063 7.211 1.00 91.12 85 GLU A CA 1
ATOM 626 C C . GLU A 1 85 ? -0.154 -2.810 6.613 1.00 91.12 85 GLU A C 1
ATOM 628 O O . GLU A 1 85 ? 0.536 -2.905 5.605 1.00 91.12 85 GLU A O 1
ATOM 633 N N . MET A 1 86 ? -0.247 -1.647 7.267 1.00 90.38 86 MET A N 1
ATOM 634 C CA . MET A 1 86 ? 0.422 -0.419 6.809 1.00 90.38 86 MET A CA 1
ATOM 635 C C . MET A 1 86 ? 1.944 -0.591 6.710 1.00 90.38 86 MET A C 1
ATOM 637 O O . MET A 1 86 ? 2.547 -0.164 5.728 1.00 90.38 86 MET A O 1
ATOM 641 N N . ASN A 1 87 ? 2.564 -1.288 7.666 1.00 92.44 87 ASN A N 1
ATOM 642 C CA . ASN A 1 87 ? 3.993 -1.609 7.621 1.00 92.44 87 ASN A CA 1
ATOM 643 C C . ASN A 1 87 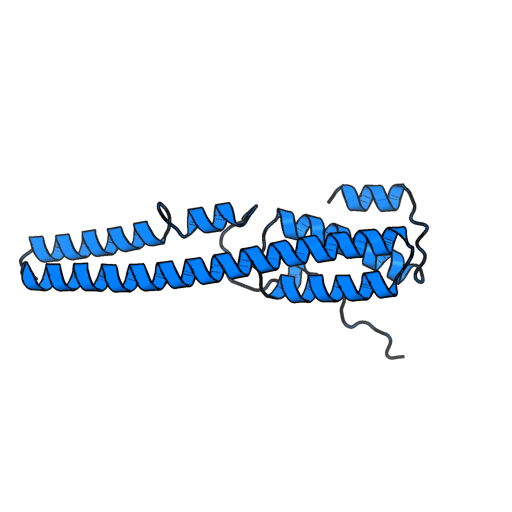? 4.341 -2.582 6.479 1.00 92.44 87 ASN A C 1
ATOM 645 O O . ASN A 1 87 ? 5.452 -2.565 5.944 1.00 92.44 87 ASN A O 1
ATOM 649 N N . PHE A 1 88 ? 3.434 -3.490 6.115 1.00 93.38 88 PHE A N 1
ATOM 650 C CA . PHE A 1 88 ? 3.600 -4.333 4.931 1.00 93.38 88 PHE A CA 1
ATOM 651 C C . PHE A 1 88 ? 3.503 -3.505 3.643 1.00 93.38 88 PHE A C 1
ATOM 653 O O . PHE A 1 88 ? 4.392 -3.609 2.797 1.00 93.38 88 PHE A O 1
ATOM 660 N N . GLN A 1 89 ? 2.491 -2.643 3.532 1.00 92.38 89 GLN A N 1
ATOM 661 C CA . G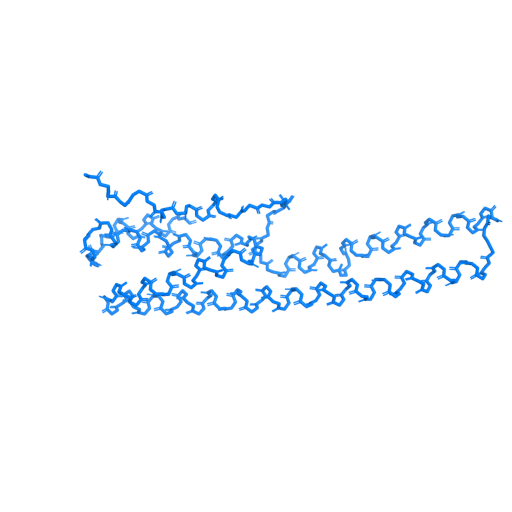LN A 1 89 ? 2.299 -1.729 2.404 1.00 92.38 89 GLN A CA 1
ATOM 662 C C . GLN A 1 89 ? 3.530 -0.834 2.193 1.00 92.38 89 GLN A C 1
ATOM 664 O O . GLN A 1 89 ? 4.064 -0.775 1.088 1.00 92.38 89 GLN A O 1
ATOM 669 N N . GLU A 1 90 ? 4.046 -0.212 3.257 1.00 92.19 90 GLU A N 1
ATOM 670 C CA . GLU A 1 90 ? 5.237 0.645 3.206 1.00 92.19 90 GLU A CA 1
ATOM 671 C C . GLU A 1 90 ? 6.477 -0.107 2.696 1.00 92.19 90 GLU A C 1
ATOM 673 O O . GLU A 1 90 ? 7.172 0.369 1.795 1.00 92.19 90 GLU A O 1
ATOM 678 N N . ARG A 1 91 ? 6.724 -1.324 3.201 1.00 94.00 91 ARG A N 1
ATOM 679 C CA . ARG A 1 91 ? 7.839 -2.167 2.734 1.00 94.00 91 ARG A CA 1
ATOM 680 C C . ARG A 1 91 ? 7.695 -2.554 1.264 1.00 94.00 91 ARG A C 1
ATOM 682 O O . ARG A 1 91 ? 8.676 -2.504 0.524 1.00 94.00 91 ARG A O 1
ATOM 689 N N . SER A 1 92 ? 6.494 -2.921 0.831 1.00 93.75 92 SER A N 1
ATOM 690 C CA . SER A 1 92 ? 6.214 -3.262 -0.568 1.00 93.75 92 SER A CA 1
ATOM 691 C C . SER A 1 92 ? 6.412 -2.058 -1.496 1.00 93.75 92 SER A C 1
ATOM 693 O O . SER A 1 92 ? 7.041 -2.194 -2.544 1.00 93.75 92 SER A O 1
ATOM 695 N N . ILE A 1 93 ? 5.972 -0.864 -1.085 1.00 93.44 93 ILE A N 1
ATOM 696 C CA . ILE A 1 93 ? 6.193 0.392 -1.819 1.00 93.44 93 ILE A CA 1
ATOM 697 C C . ILE A 1 93 ? 7.691 0.708 -1.924 1.00 93.44 93 ILE A C 1
ATOM 699 O O . ILE A 1 93 ? 8.183 1.013 -3.012 1.00 93.44 93 ILE A O 1
ATOM 703 N N . HIS A 1 94 ? 8.437 0.578 -0.825 1.00 94.44 94 HIS A N 1
ATOM 704 C CA . HIS A 1 94 ? 9.888 0.762 -0.829 1.00 94.44 94 HIS A CA 1
ATOM 705 C C . HIS A 1 94 ? 10.589 -0.213 -1.792 1.00 94.44 94 HIS A C 1
ATOM 707 O O . HIS A 1 94 ? 11.453 0.188 -2.574 1.00 94.44 94 HIS A O 1
ATOM 713 N N . ASN A 1 95 ? 10.182 -1.486 -1.786 1.00 95.75 95 ASN A N 1
ATOM 714 C CA . ASN A 1 95 ? 10.709 -2.496 -2.701 1.00 95.75 95 ASN A CA 1
ATOM 715 C C . ASN A 1 95 ? 10.419 -2.157 -4.167 1.00 95.75 95 ASN A C 1
ATOM 717 O O . ASN A 1 95 ? 11.323 -2.271 -4.992 1.00 95.75 95 ASN A O 1
ATOM 721 N N . ILE A 1 96 ? 9.204 -1.698 -4.491 1.00 95.25 96 ILE A N 1
ATOM 722 C CA . ILE A 1 96 ? 8.861 -1.233 -5.843 1.00 95.25 96 ILE A CA 1
ATOM 723 C C . ILE A 1 96 ? 9.811 -0.113 -6.270 1.00 95.25 96 ILE A C 1
ATOM 725 O O . ILE A 1 96 ? 10.412 -0.220 -7.337 1.00 95.25 96 ILE A O 1
ATOM 729 N N . GLY A 1 97 ? 10.023 0.902 -5.425 1.00 94.88 97 GLY A N 1
ATOM 730 C CA . GLY A 1 97 ? 10.969 1.984 -5.714 1.00 94.88 97 GLY A CA 1
ATOM 731 C C . GLY A 1 97 ? 12.392 1.476 -5.976 1.00 94.88 97 GLY A C 1
ATOM 732 O O . GLY A 1 97 ? 13.039 1.886 -6.939 1.00 94.88 97 GLY A O 1
ATOM 733 N N . LYS A 1 98 ? 12.869 0.508 -5.183 1.00 97.94 98 LYS A N 1
ATOM 734 C CA . LYS A 1 98 ? 14.168 -0.145 -5.408 1.00 97.94 98 LYS A CA 1
ATOM 735 C C . LYS A 1 98 ? 14.229 -0.874 -6.754 1.00 97.94 98 LYS A C 1
ATOM 737 O O . LYS A 1 98 ? 15.229 -0.759 -7.457 1.00 97.94 98 LYS A O 1
ATOM 742 N N . TYR A 1 99 ? 13.190 -1.620 -7.120 1.00 97.88 99 TYR A N 1
ATOM 743 C CA . TYR A 1 99 ? 13.155 -2.345 -8.392 1.00 97.88 99 TYR A CA 1
ATOM 744 C C . TYR A 1 99 ? 13.051 -1.400 -9.592 1.00 97.88 99 TYR A C 1
ATOM 746 O O . TYR A 1 99 ? 13.687 -1.663 -10.607 1.00 97.88 99 TYR A O 1
ATOM 754 N N . VAL A 1 100 ? 12.331 -0.280 -9.469 1.00 96.62 100 VAL A N 1
ATOM 755 C CA . VAL A 1 100 ? 12.316 0.791 -10.482 1.00 96.62 100 VAL A CA 1
ATOM 756 C C . VAL A 1 100 ? 13.717 1.381 -10.659 1.00 96.62 100 VAL A C 1
ATOM 758 O O . VAL A 1 100 ? 14.183 1.535 -11.785 1.00 96.62 100 VAL A O 1
ATOM 761 N N . ASN A 1 101 ? 14.439 1.643 -9.567 1.00 97.25 101 ASN A N 1
ATOM 762 C CA . ASN A 1 101 ? 15.820 2.126 -9.650 1.00 97.25 101 ASN A CA 1
ATOM 763 C C . ASN A 1 101 ? 16.743 1.114 -10.341 1.00 97.25 101 ASN A C 1
ATOM 765 O O . ASN A 1 101 ? 17.472 1.483 -11.256 1.00 97.25 101 ASN A O 1
ATOM 769 N N . ASN A 1 102 ? 16.672 -0.166 -9.968 1.00 98.12 102 ASN A N 1
ATOM 770 C CA . ASN A 1 102 ? 17.452 -1.216 -10.627 1.00 98.12 102 ASN A CA 1
ATOM 771 C C . ASN A 1 102 ? 17.098 -1.346 -12.116 1.00 98.12 102 ASN A C 1
ATOM 773 O O . ASN A 1 102 ? 17.988 -1.480 -12.950 1.00 98.12 102 ASN A O 1
ATOM 777 N N . PHE A 1 103 ? 15.807 -1.282 -12.458 1.00 97.44 103 PHE A N 1
ATOM 778 C CA . PHE A 1 103 ? 15.339 -1.271 -13.842 1.00 97.44 103 PHE A CA 1
ATOM 779 C C . PHE A 1 103 ? 15.983 -0.125 -14.629 1.00 97.44 103 PHE A C 1
ATOM 781 O O . PHE A 1 103 ? 16.467 -0.347 -15.735 1.00 97.44 103 PHE A O 1
ATOM 788 N N . ASN A 1 104 ? 16.042 1.079 -14.051 1.00 94.75 104 ASN A N 1
ATOM 789 C CA . ASN A 1 104 ? 16.663 2.242 -14.686 1.00 94.75 104 ASN A CA 1
ATOM 790 C C . ASN A 1 104 ? 18.181 2.079 -14.867 1.00 94.75 104 ASN A C 1
ATOM 792 O O . ASN A 1 104 ? 18.726 2.556 -15.860 1.00 94.75 104 ASN A O 1
ATOM 796 N N . GLU A 1 105 ? 18.874 1.403 -13.950 1.00 97.00 105 GLU A N 1
ATOM 797 C CA . GLU A 1 105 ? 20.295 1.077 -14.131 1.00 97.00 105 GLU A CA 1
ATOM 798 C C . GLU A 1 105 ? 20.503 0.079 -15.279 1.00 97.00 105 GLU A C 1
ATOM 800 O O . GLU A 1 105 ? 21.356 0.308 -16.137 1.00 97.00 105 GLU A O 1
ATOM 805 N N . TYR A 1 106 ? 19.666 -0.959 -15.376 1.00 96.94 106 TYR A N 1
ATOM 806 C CA . TYR A 1 106 ? 19.707 -1.899 -16.501 1.00 96.94 106 TYR A CA 1
ATOM 807 C C . TYR A 1 106 ? 19.328 -1.252 -17.838 1.00 96.94 106 TYR A C 1
ATOM 809 O O . TYR A 1 106 ? 19.910 -1.572 -18.873 1.00 96.94 106 TYR A O 1
ATOM 817 N N . LEU A 1 107 ? 18.406 -0.287 -17.819 1.00 93.25 107 LEU A N 1
ATOM 818 C CA . LEU A 1 107 ? 18.085 0.535 -18.982 1.00 93.25 107 LEU A CA 1
ATOM 819 C C . LEU A 1 107 ? 19.319 1.305 -19.475 1.00 93.25 107 LEU A C 1
ATOM 821 O O . LEU A 1 107 ? 19.624 1.272 -20.667 1.00 93.25 107 LEU A O 1
ATOM 825 N N . LYS A 1 108 ? 20.065 1.956 -18.570 1.00 92.81 108 LYS A N 1
ATOM 826 C CA . LYS A 1 108 ? 21.302 2.684 -18.914 1.00 92.81 108 LYS A CA 1
ATOM 827 C C . LYS A 1 108 ? 22.381 1.756 -19.464 1.00 92.81 108 LYS A C 1
ATOM 829 O O . LYS A 1 108 ? 23.076 2.124 -20.407 1.00 92.81 108 LYS A O 1
ATOM 834 N N . SER A 1 109 ? 22.520 0.561 -18.891 1.00 95.81 109 SER A N 1
ATOM 835 C CA . SER A 1 109 ? 23.498 -0.436 -19.335 1.00 95.81 109 SER A CA 1
ATOM 836 C C . SER A 1 109 ? 23.048 -1.240 -20.560 1.00 95.81 109 SER A C 1
ATOM 838 O O . SER A 1 109 ? 23.762 -2.155 -20.964 1.00 95.81 109 SER A O 1
ATOM 840 N N . LYS A 1 110 ? 21.879 -0.930 -21.138 1.00 94.69 110 LYS A N 1
ATOM 841 C CA . LYS A 1 110 ? 21.263 -1.663 -22.253 1.00 94.69 110 LYS A CA 1
ATOM 842 C C . LYS A 1 110 ? 21.075 -3.171 -21.981 1.00 94.69 110 LYS A C 1
ATOM 844 O O . LYS A 1 110 ? 21.216 -3.996 -22.881 1.00 94.69 110 LYS A O 1
ATOM 849 N N . ASP A 1 111 ? 20.755 -3.542 -20.740 1.00 96.06 111 ASP A N 1
ATOM 850 C CA . ASP A 1 111 ? 20.526 -4.930 -20.310 1.00 96.06 111 ASP A CA 1
ATOM 851 C C . ASP A 1 111 ? 19.025 -5.252 -20.224 1.00 96.06 111 ASP A C 1
ATOM 853 O O . ASP A 1 111 ? 18.347 -5.003 -19.223 1.00 96.06 111 ASP A O 1
ATOM 857 N N . PHE A 1 112 ? 18.492 -5.846 -21.292 1.00 95.00 112 PHE A N 1
ATOM 858 C CA . PHE A 1 112 ? 17.070 -6.179 -21.375 1.00 95.00 112 PHE A CA 1
ATOM 859 C C . PHE A 1 112 ? 16.651 -7.319 -20.430 1.00 95.00 112 PHE A C 1
ATOM 861 O O . PHE A 1 112 ? 15.508 -7.354 -19.953 1.00 95.00 112 PHE A O 1
ATOM 868 N N . GLU A 1 113 ? 17.550 -8.262 -20.138 1.00 96.06 113 GLU A N 1
ATOM 869 C CA . GLU A 1 113 ? 17.253 -9.373 -19.234 1.00 96.06 113 GLU A CA 1
ATOM 870 C C . GLU A 1 113 ? 17.147 -8.869 -17.791 1.00 96.06 113 GLU A C 1
ATOM 872 O O . GLU A 1 113 ? 16.169 -9.176 -17.096 1.00 96.06 113 GLU A O 1
ATOM 877 N N . GLY A 1 114 ? 18.091 -8.018 -17.377 1.00 97.19 114 GLY A N 1
ATOM 878 C CA . GLY A 1 114 ? 18.056 -7.307 -16.102 1.00 97.19 114 GLY A CA 1
ATOM 879 C C . GLY A 1 114 ? 16.768 -6.499 -15.933 1.00 97.19 114 GLY A C 1
ATOM 880 O O . GLY A 1 114 ? 16.049 -6.674 -14.943 1.00 97.19 114 GLY A O 1
ATOM 881 N N . MET A 1 115 ? 16.392 -5.706 -16.944 1.00 96.44 115 MET A N 1
ATOM 882 C CA . MET A 1 115 ? 15.116 -4.977 -16.954 1.00 96.44 115 MET A CA 1
ATOM 883 C C . MET A 1 115 ? 13.911 -5.908 -16.802 1.00 96.44 115 MET A C 1
ATOM 885 O O . MET A 1 115 ? 13.035 -5.661 -15.976 1.00 96.44 115 MET A O 1
ATOM 889 N N . THR A 1 116 ? 13.867 -7.006 -17.563 1.00 95.38 116 THR A N 1
ATOM 890 C CA . THR A 1 116 ? 12.768 -7.982 -17.506 1.00 95.38 116 THR A CA 1
ATOM 891 C C . THR A 1 116 ? 12.641 -8.606 -16.115 1.00 95.38 116 THR A C 1
ATOM 893 O O . THR A 1 116 ? 11.529 -8.832 -15.625 1.00 95.38 116 THR A O 1
ATOM 896 N N . LYS A 1 117 ? 13.767 -8.887 -15.454 1.00 97.75 117 LYS A N 1
ATOM 897 C CA . LYS A 1 117 ? 13.792 -9.438 -14.097 1.00 97.75 117 LYS A CA 1
ATOM 898 C C . LYS A 1 117 ? 13.229 -8.452 -13.076 1.00 97.75 117 LYS A C 1
ATOM 900 O O . LYS A 1 117 ? 12.404 -8.852 -12.254 1.00 97.75 117 LYS A O 1
ATOM 905 N N . GLU A 1 118 ? 13.644 -7.190 -13.123 1.00 97.56 118 GLU A N 1
ATOM 906 C CA . GLU A 1 118 ? 13.133 -6.168 -12.203 1.00 97.56 118 GLU A CA 1
ATOM 907 C C . GLU A 1 118 ? 11.667 -5.824 -12.495 1.00 97.56 118 GLU A C 1
ATOM 909 O O . GLU A 1 118 ? 10.872 -5.717 -11.560 1.00 97.56 118 GLU A O 1
ATOM 914 N N . TRP A 1 119 ? 11.264 -5.793 -13.769 1.00 95.25 119 TRP A N 1
ATOM 915 C CA . TRP A 1 119 ? 9.871 -5.598 -14.173 1.00 95.25 119 TRP A CA 1
ATOM 916 C C . TRP A 1 119 ? 8.933 -6.646 -13.562 1.00 95.25 119 TRP A C 1
ATOM 918 O O . TRP A 1 119 ? 7.930 -6.302 -12.935 1.00 95.25 119 TRP A O 1
ATOM 928 N N . LYS A 1 120 ? 9.302 -7.932 -13.620 1.00 94.75 120 LYS A N 1
ATOM 929 C CA . LYS A 1 120 ? 8.525 -9.008 -12.977 1.00 94.75 120 LYS A CA 1
ATOM 930 C C . LYS A 1 120 ? 8.386 -8.810 -11.463 1.00 94.75 120 LYS A C 1
ATOM 932 O O . LYS A 1 120 ? 7.336 -9.111 -10.894 1.00 94.75 120 LYS A O 1
ATOM 937 N N . LYS A 1 121 ? 9.424 -8.303 -10.787 1.00 95.38 121 LYS A N 1
ATOM 938 C CA . LYS A 1 121 ? 9.374 -8.020 -9.340 1.00 95.38 121 LYS A CA 1
ATOM 939 C C . LYS A 1 121 ? 8.435 -6.858 -9.020 1.00 95.38 121 LYS A C 1
ATOM 941 O O . LYS A 1 121 ? 7.672 -6.969 -8.058 1.00 95.38 121 LYS A O 1
ATOM 946 N N . ILE A 1 122 ? 8.464 -5.797 -9.833 1.00 94.44 122 ILE A N 1
ATOM 947 C CA . ILE A 1 122 ? 7.535 -4.659 -9.749 1.00 94.44 122 ILE A CA 1
ATOM 948 C C . ILE A 1 122 ? 6.096 -5.167 -9.869 1.00 94.44 122 ILE A C 1
ATOM 950 O O . ILE A 1 122 ? 5.299 -4.956 -8.957 1.00 94.44 122 ILE A O 1
ATOM 954 N N . GLN A 1 123 ? 5.791 -5.931 -10.924 1.00 89.94 123 GLN A N 1
ATOM 955 C CA . GLN A 1 123 ? 4.458 -6.500 -11.148 1.00 89.94 123 GLN A CA 1
ATOM 956 C C . GLN A 1 123 ? 3.982 -7.372 -9.979 1.00 89.94 123 GLN A C 1
ATOM 958 O O . GLN A 1 123 ? 2.821 -7.301 -9.582 1.00 89.94 123 GLN A O 1
ATOM 963 N N . ASN A 1 124 ? 4.867 -8.189 -9.406 1.00 90.19 124 ASN A N 1
ATOM 964 C CA . ASN A 1 124 ? 4.509 -9.053 -8.284 1.00 90.19 124 ASN A CA 1
ATOM 965 C C . ASN A 1 124 ? 4.208 -8.270 -6.999 1.00 90.19 124 ASN A C 1
ATOM 967 O O . ASN A 1 124 ? 3.272 -8.631 -6.296 1.00 90.19 124 ASN A O 1
ATOM 971 N N . ASN A 1 125 ? 4.961 -7.206 -6.698 1.00 90.50 125 ASN A N 1
ATOM 972 C CA . ASN A 1 125 ? 4.710 -6.391 -5.502 1.00 90.50 125 ASN A CA 1
ATOM 973 C C . ASN A 1 125 ? 3.465 -5.511 -5.667 1.00 90.50 125 ASN A C 1
ATOM 975 O O . ASN A 1 125 ? 2.730 -5.320 -4.703 1.00 90.50 125 ASN A O 1
ATOM 979 N N . LEU A 1 126 ? 3.186 -5.037 -6.886 1.00 89.00 126 LEU A N 1
ATOM 980 C CA . LEU A 1 126 ? 2.005 -4.219 -7.176 1.00 89.00 126 LEU A CA 1
ATOM 981 C C . LEU A 1 126 ? 0.680 -4.919 -6.879 1.00 89.00 126 LEU A C 1
ATOM 983 O O . LEU A 1 126 ? -0.259 -4.268 -6.437 1.00 89.00 126 LEU A O 1
ATOM 987 N N . LYS A 1 127 ? 0.610 -6.241 -7.073 1.00 85.50 127 LYS A N 1
ATOM 988 C CA . LYS A 1 127 ? -0.589 -7.043 -6.768 1.00 85.50 127 LYS A CA 1
ATOM 989 C C . LYS A 1 127 ? -0.970 -7.026 -5.289 1.00 85.50 127 LYS A C 1
ATOM 991 O O . LYS A 1 127 ? -2.117 -7.308 -4.960 1.00 85.50 127 LYS A O 1
ATOM 996 N N . SER A 1 128 ? -0.007 -6.743 -4.418 1.00 84.12 128 SER A N 1
ATOM 997 C CA . SER A 1 128 ? -0.171 -6.824 -2.969 1.00 84.12 128 SER A CA 1
ATOM 998 C C . SER A 1 128 ? -0.304 -5.455 -2.309 1.00 84.12 128 SER A C 1
ATOM 1000 O O . SER A 1 128 ? -0.432 -5.400 -1.087 1.00 84.12 128 SER A O 1
ATOM 1002 N N . ILE A 1 129 ? -0.257 -4.359 -3.077 1.00 87.56 129 ILE A N 1
ATOM 1003 C CA . ILE A 1 129 ? -0.393 -3.016 -2.515 1.00 87.56 129 ILE A CA 1
ATOM 1004 C C . ILE A 1 129 ? -1.704 -2.343 -2.881 1.00 87.56 129 ILE A C 1
ATOM 1006 O O . ILE A 1 129 ? -2.299 -2.591 -3.929 1.00 87.56 129 ILE A O 1
ATOM 1010 N N . ILE A 1 130 ? -2.124 -1.437 -2.006 1.00 86.62 130 ILE A N 1
ATOM 1011 C CA . ILE A 1 130 ? -3.189 -0.489 -2.301 1.00 86.62 130 ILE A CA 1
ATOM 1012 C C . ILE A 1 130 ? -2.756 0.370 -3.506 1.00 86.62 130 ILE A C 1
ATOM 1014 O O . ILE A 1 130 ? -1.616 0.843 -3.529 1.00 86.62 130 ILE A O 1
ATOM 1018 N N . PRO A 1 131 ? -3.628 0.600 -4.506 1.00 85.19 131 PRO A N 1
ATOM 1019 C CA . PRO A 1 131 ? -3.348 1.545 -5.578 1.00 85.19 131 PRO A CA 1
ATOM 1020 C C . PRO A 1 131 ? -3.093 2.951 -5.025 1.00 85.19 131 PRO A C 1
ATOM 1022 O O . PRO A 1 131 ? -3.979 3.575 -4.443 1.00 85.19 131 PRO A O 1
ATOM 1025 N N . LEU A 1 132 ? -1.872 3.442 -5.242 1.00 88.38 132 LEU A N 1
ATOM 1026 C CA . LEU A 1 132 ? -1.445 4.801 -4.919 1.00 88.38 132 LEU A CA 1
ATOM 1027 C C . LEU A 1 132 ? -1.064 5.519 -6.211 1.00 88.38 132 LEU A C 1
ATOM 1029 O O . LEU A 1 132 ? -0.179 5.047 -6.927 1.00 88.38 132 LEU A O 1
ATOM 1033 N N . GLU A 1 133 ? -1.696 6.655 -6.500 1.00 85.44 133 GLU A N 1
ATOM 1034 C CA . GLU A 1 133 ? -1.573 7.353 -7.791 1.00 85.44 133 GLU A CA 1
ATOM 1035 C C . GLU A 1 133 ? -0.109 7.645 -8.157 1.00 85.44 133 GLU A C 1
ATOM 1037 O O . GLU A 1 133 ? 0.327 7.350 -9.271 1.00 85.44 133 GLU A O 1
ATOM 1042 N N . ASN A 1 134 ? 0.701 8.102 -7.195 1.00 87.62 134 ASN A N 1
ATOM 1043 C CA . ASN A 1 134 ? 2.121 8.379 -7.432 1.00 87.62 134 ASN A CA 1
ATOM 1044 C C . ASN A 1 134 ? 2.933 7.130 -7.802 1.00 87.62 134 ASN A C 1
ATOM 1046 O O . ASN A 1 134 ? 3.825 7.201 -8.648 1.00 87.62 134 ASN A O 1
ATOM 1050 N N . ILE A 1 135 ? 2.620 5.980 -7.200 1.00 89.88 135 ILE A N 1
ATOM 1051 C CA . ILE A 1 135 ? 3.287 4.712 -7.516 1.00 89.88 135 ILE A CA 1
ATOM 1052 C C . ILE A 1 135 ? 2.828 4.204 -8.882 1.00 89.88 135 ILE A C 1
ATOM 1054 O O . ILE A 1 135 ? 3.657 3.811 -9.700 1.00 89.88 135 ILE A O 1
ATOM 1058 N N . LEU A 1 136 ? 1.524 4.264 -9.164 1.00 88.50 136 LEU A N 1
ATOM 1059 C CA . LEU A 1 136 ? 0.968 3.849 -10.452 1.00 88.50 136 LEU A CA 1
ATOM 1060 C C . LEU A 1 136 ? 1.524 4.676 -11.607 1.00 88.50 136 LEU A C 1
ATOM 1062 O O . LEU A 1 136 ? 1.843 4.117 -12.655 1.00 88.50 136 LEU A O 1
ATOM 1066 N N . LYS A 1 137 ? 1.687 5.986 -11.413 1.00 86.81 137 LYS A N 1
ATOM 1067 C CA . LYS A 1 137 ? 2.293 6.876 -12.403 1.00 86.81 137 LYS A CA 1
ATOM 1068 C C . LYS A 1 137 ? 3.721 6.446 -12.748 1.00 86.81 137 LYS A C 1
ATOM 1070 O O . LYS A 1 137 ? 4.021 6.236 -13.921 1.00 86.81 137 LYS A O 1
ATOM 1075 N N . GLN A 1 138 ? 4.572 6.239 -11.741 1.00 87.62 138 GLN A N 1
ATOM 1076 C CA . GLN A 1 138 ? 5.957 5.794 -11.951 1.00 87.62 138 GLN A CA 1
ATOM 1077 C C . GLN A 1 138 ? 6.018 4.433 -12.650 1.00 87.62 138 GLN A C 1
ATOM 1079 O O . GLN A 1 138 ? 6.752 4.249 -13.617 1.00 87.62 138 GLN A O 1
ATOM 1084 N N . VAL A 1 139 ? 5.199 3.487 -12.199 1.00 90.50 139 VAL A N 1
ATOM 1085 C CA . VAL A 1 139 ? 5.145 2.140 -12.769 1.00 90.50 139 VAL A CA 1
ATOM 1086 C C . VAL A 1 139 ? 4.673 2.155 -14.222 1.00 90.50 139 VAL A C 1
ATOM 1088 O O . VAL A 1 139 ? 5.239 1.429 -15.032 1.00 90.50 139 VAL A O 1
ATOM 1091 N N . ARG A 1 140 ? 3.680 2.979 -14.581 1.00 88.88 140 ARG A N 1
ATOM 1092 C CA . ARG A 1 140 ? 3.224 3.129 -15.976 1.00 88.88 140 ARG A CA 1
ATOM 1093 C C . ARG A 1 140 ? 4.327 3.671 -16.877 1.00 88.88 140 ARG A C 1
ATOM 1095 O O . ARG A 1 140 ? 4.481 3.210 -18.004 1.00 88.88 140 ARG A O 1
ATOM 1102 N N . GLN A 1 141 ? 5.123 4.618 -16.384 1.00 87.06 141 GLN A N 1
ATOM 1103 C CA . GLN A 1 141 ? 6.286 5.110 -17.123 1.00 87.06 141 GLN A CA 1
ATOM 1104 C C . GLN A 1 141 ? 7.304 3.980 -17.351 1.00 87.06 141 GLN A C 1
ATOM 1106 O O . GLN A 1 141 ? 7.760 3.786 -18.477 1.00 87.06 141 GLN A O 1
ATOM 1111 N N . THR A 1 142 ? 7.592 3.177 -16.319 1.00 90.75 142 THR A N 1
ATOM 1112 C CA . THR A 1 142 ? 8.442 1.978 -16.432 1.00 90.75 142 THR A CA 1
ATOM 1113 C C . THR A 1 142 ? 7.880 0.957 -17.431 1.00 90.75 142 THR A C 1
ATOM 1115 O O . THR A 1 142 ? 8.626 0.449 -18.268 1.00 90.75 142 THR A O 1
ATOM 1118 N N . GLU A 1 143 ? 6.574 0.683 -17.384 1.00 90.00 143 GLU A N 1
ATOM 1119 C CA . GLU A 1 143 ? 5.878 -0.242 -18.288 1.00 90.00 143 GLU A CA 1
ATOM 1120 C C . GLU A 1 143 ? 6.015 0.177 -19.750 1.00 90.00 143 GLU A C 1
ATOM 1122 O O . GLU A 1 143 ? 6.343 -0.639 -20.612 1.00 90.00 143 GLU A O 1
ATOM 1127 N N . ASN A 1 144 ? 5.788 1.460 -20.028 1.00 89.12 144 ASN A N 1
ATOM 1128 C CA . ASN A 1 144 ? 5.848 1.994 -21.380 1.00 89.12 144 ASN A CA 1
ATOM 1129 C C . ASN A 1 144 ? 7.259 1.883 -21.960 1.00 89.12 144 ASN A C 1
ATOM 1131 O O . ASN A 1 144 ? 7.412 1.412 -23.085 1.00 89.12 144 ASN A O 1
ATOM 1135 N N . ILE A 1 145 ? 8.290 2.229 -21.180 1.00 90.75 145 ILE A N 1
ATOM 1136 C CA . ILE A 1 145 ? 9.694 2.065 -21.592 1.00 90.75 145 ILE A CA 1
ATOM 1137 C C . ILE A 1 145 ? 9.999 0.592 -21.876 1.00 90.75 145 ILE A C 1
ATOM 1139 O O . ILE A 1 145 ? 10.560 0.261 -22.921 1.00 90.75 145 ILE A O 1
ATOM 1143 N N . TYR A 1 146 ? 9.604 -0.302 -20.963 1.00 92.25 146 TYR A N 1
ATOM 1144 C CA . TYR A 1 146 ? 9.816 -1.738 -21.118 1.00 92.25 146 TYR A CA 1
ATOM 1145 C C . TYR A 1 146 ? 9.182 -2.273 -22.408 1.00 92.25 146 TYR A C 1
ATOM 1147 O O . TYR A 1 146 ? 9.833 -2.983 -23.175 1.00 92.25 146 TYR A O 1
ATOM 1155 N N . ASN A 1 147 ? 7.924 -1.906 -22.663 1.00 90.00 147 ASN A N 1
ATOM 1156 C CA . ASN A 1 147 ? 7.175 -2.362 -23.826 1.00 90.00 147 ASN A CA 1
ATOM 1157 C C . ASN A 1 147 ? 7.721 -1.789 -25.139 1.00 90.00 147 ASN A C 1
ATOM 1159 O O . ASN A 1 147 ? 7.781 -2.530 -26.116 1.00 90.00 147 ASN A O 1
ATOM 1163 N N . LEU A 1 148 ? 8.156 -0.525 -25.177 1.00 89.25 148 LEU A N 1
ATOM 1164 C CA . LEU A 1 148 ? 8.783 0.062 -26.369 1.00 89.25 148 LEU A CA 1
ATOM 1165 C C . LEU A 1 148 ? 10.047 -0.702 -26.767 1.00 89.25 148 LEU A C 1
ATOM 1167 O O . LEU A 1 148 ? 10.154 -1.163 -27.902 1.00 89.25 148 LEU A O 1
ATOM 1171 N N . ILE A 1 149 ? 10.958 -0.918 -25.815 1.00 89.94 149 ILE A N 1
ATOM 1172 C CA . ILE A 1 149 ? 12.213 -1.641 -26.064 1.00 89.94 149 ILE A CA 1
ATOM 1173 C C . ILE A 1 149 ? 11.925 -3.082 -26.488 1.00 89.94 149 ILE A C 1
ATOM 1175 O O . ILE A 1 149 ? 12.458 -3.556 -27.491 1.00 89.94 149 ILE A O 1
ATOM 1179 N N . LYS A 1 150 ? 11.033 -3.772 -25.767 1.00 91.06 150 LYS A N 1
ATOM 1180 C CA . LYS A 1 150 ? 10.632 -5.149 -26.082 1.00 91.06 150 LYS A CA 1
ATOM 1181 C C . LYS A 1 150 ? 10.048 -5.268 -27.493 1.00 91.06 150 LYS A C 1
ATOM 1183 O O . LYS A 1 150 ? 10.402 -6.187 -28.229 1.00 91.06 150 LYS A O 1
ATOM 1188 N N . ASN A 1 151 ? 9.156 -4.355 -27.871 1.00 87.81 151 ASN A N 1
ATOM 1189 C CA . ASN A 1 151 ? 8.469 -4.395 -29.163 1.00 87.81 151 ASN A CA 1
ATOM 1190 C C . ASN A 1 151 ? 9.381 -3.970 -30.323 1.00 87.81 151 ASN A C 1
ATOM 1192 O O . ASN A 1 151 ? 9.169 -4.420 -31.445 1.00 87.81 151 ASN A O 1
ATOM 1196 N N . ASN A 1 152 ? 10.423 -3.177 -30.054 1.00 86.62 152 ASN A N 1
ATOM 1197 C CA . ASN A 1 152 ? 11.436 -2.779 -31.033 1.00 86.62 152 ASN A CA 1
ATOM 1198 C C . ASN A 1 152 ? 12.612 -3.777 -31.128 1.00 86.62 152 ASN A C 1
ATOM 1200 O O . ASN A 1 152 ? 13.739 -3.399 -31.435 1.00 86.62 152 ASN A O 1
ATOM 1204 N N . GLY A 1 153 ? 12.390 -5.058 -30.810 1.00 87.38 153 GLY A N 1
ATOM 1205 C CA . GLY A 1 153 ? 13.424 -6.096 -30.914 1.00 87.38 153 GLY A CA 1
ATOM 1206 C C . GLY A 1 153 ? 14.563 -5.952 -29.900 1.00 87.38 153 GLY A C 1
ATOM 1207 O O . GLY A 1 153 ? 15.704 -6.281 -30.215 1.00 87.38 153 GLY A O 1
ATOM 1208 N N . ASN A 1 154 ? 14.258 -5.464 -28.694 1.00 90.25 154 ASN A N 1
ATOM 1209 C CA . ASN A 1 154 ? 15.217 -5.120 -27.637 1.00 90.25 154 ASN A CA 1
ATOM 1210 C C . ASN A 1 154 ? 16.171 -3.978 -28.023 1.00 90.25 154 ASN A C 1
ATOM 1212 O O . ASN A 1 154 ? 17.288 -3.895 -27.510 1.00 90.25 154 ASN A O 1
ATOM 1216 N N . ASN A 1 155 ? 15.738 -3.094 -28.925 1.00 87.69 155 ASN A N 1
ATOM 1217 C CA . ASN A 1 155 ? 16.487 -1.901 -29.286 1.00 87.69 155 ASN A CA 1
ATOM 1218 C C . ASN A 1 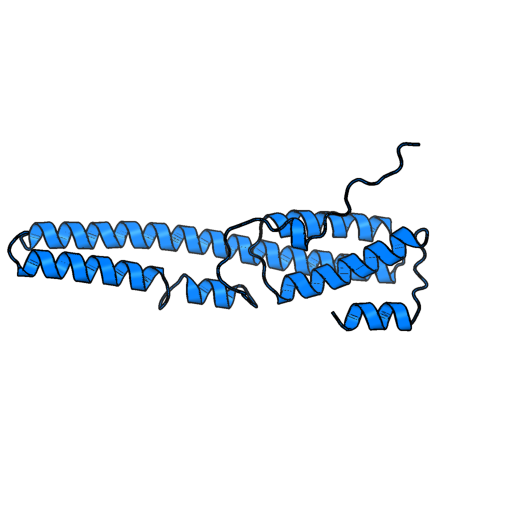155 ? 16.281 -0.789 -28.245 1.00 87.69 155 ASN A C 1
ATOM 1220 O O . ASN A 1 155 ? 15.154 -0.424 -27.915 1.00 87.69 155 ASN A O 1
ATOM 1224 N N . PHE A 1 156 ? 17.394 -0.247 -27.757 1.00 89.19 156 PHE A N 1
ATOM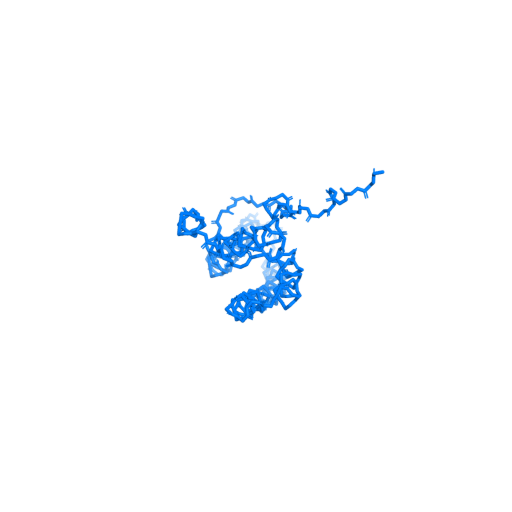 1225 C CA . PHE A 1 156 ? 17.452 0.807 -26.743 1.00 89.19 156 PHE A CA 1
ATOM 1226 C C . PHE A 1 156 ? 17.517 2.218 -27.329 1.00 89.19 156 PHE A C 1
ATOM 1228 O O . PHE A 1 156 ? 17.480 3.191 -26.575 1.00 89.19 156 PHE A O 1
ATOM 1235 N N . ASP A 1 157 ? 17.647 2.345 -28.647 1.00 84.81 157 ASP A N 1
ATOM 1236 C CA . ASP A 1 157 ? 17.707 3.637 -29.317 1.00 84.81 157 ASP A CA 1
ATOM 1237 C C . ASP A 1 157 ? 16.283 4.195 -29.461 1.00 84.81 157 ASP A C 1
ATOM 1239 O O . ASP A 1 157 ? 15.632 4.050 -30.494 1.00 84.81 157 ASP A O 1
ATOM 1243 N N . LEU A 1 158 ? 15.793 4.784 -28.367 1.00 79.62 158 LEU A N 1
ATOM 1244 C CA . LEU A 1 158 ? 14.495 5.451 -28.279 1.00 79.62 158 LEU A CA 1
ATOM 1245 C C . LEU A 1 158 ? 14.599 6.889 -28.798 1.00 79.62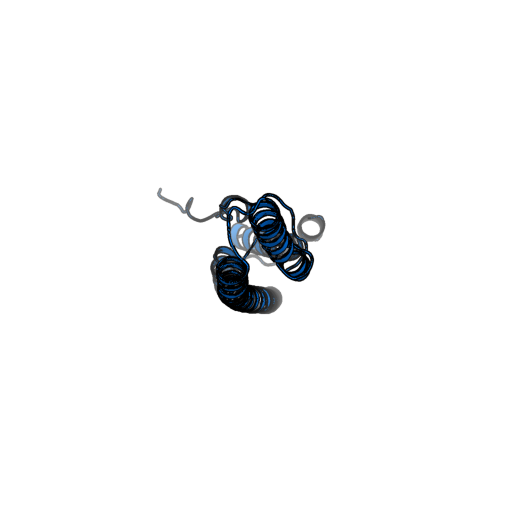 158 LEU A C 1
ATOM 1247 O O . LEU A 1 158 ? 15.540 7.619 -28.462 1.00 79.62 158 LEU A O 1
ATOM 1251 N N . SER A 1 159 ? 13.624 7.314 -29.598 1.00 78.56 159 SER A N 1
ATOM 1252 C CA . SER A 1 159 ? 13.550 8.682 -30.104 1.00 78.56 159 SER A CA 1
ATOM 1253 C C . SER A 1 159 ? 13.231 9.674 -28.976 1.00 78.56 159 SER A C 1
ATOM 1255 O O . SER A 1 159 ? 12.673 9.327 -27.929 1.00 78.56 159 SER A O 1
ATOM 1257 N N . LYS A 1 160 ? 13.575 10.952 -29.178 1.00 76.12 160 LYS A N 1
ATOM 1258 C CA . LYS A 1 160 ? 13.217 12.008 -28.218 1.00 76.12 160 LYS A CA 1
ATOM 1259 C C . LYS A 1 160 ? 11.702 12.152 -28.093 1.00 76.12 160 LYS A C 1
ATOM 1261 O O . LYS A 1 160 ? 11.208 12.329 -26.985 1.00 76.12 160 LYS A O 1
ATOM 1266 N N . GLU A 1 161 ? 10.977 12.024 -29.201 1.00 75.88 161 GLU A N 1
ATOM 1267 C CA . GLU A 1 161 ? 9.515 12.064 -29.223 1.00 75.88 161 GLU A CA 1
ATOM 1268 C C . GLU A 1 161 ? 8.907 10.908 -28.411 1.00 75.88 161 GLU A C 1
ATOM 1270 O O . GLU A 1 161 ? 7.979 11.130 -27.634 1.00 75.88 161 GLU A O 1
ATOM 1275 N N . GLU A 1 162 ? 9.456 9.693 -28.525 1.00 74.06 162 GLU A N 1
ATOM 1276 C CA . GLU A 1 162 ? 9.018 8.531 -27.737 1.00 74.06 162 GLU A CA 1
ATOM 1277 C C . GLU A 1 162 ? 9.223 8.764 -26.233 1.00 74.06 162 GLU A C 1
ATOM 1279 O O . GLU A 1 162 ? 8.324 8.510 -25.428 1.00 74.06 162 GLU A O 1
ATOM 1284 N N . MET A 1 163 ? 10.371 9.326 -25.848 1.00 74.06 163 MET A N 1
ATOM 1285 C CA . MET A 1 163 ? 10.673 9.651 -24.452 1.00 74.06 163 MET A CA 1
ATOM 1286 C C . MET A 1 163 ? 9.798 10.786 -23.897 1.00 74.06 163 MET A C 1
ATOM 1288 O O . MET A 1 163 ? 9.371 10.724 -22.742 1.00 74.06 163 MET A O 1
ATOM 1292 N N . GLU A 1 164 ? 9.480 11.803 -24.702 1.00 75.56 164 GLU A N 1
ATOM 1293 C CA . GLU A 1 164 ? 8.583 12.896 -24.305 1.00 75.56 164 GLU A CA 1
ATOM 1294 C C . GLU A 1 164 ? 7.139 12.429 -24.081 1.00 75.56 164 GLU A C 1
ATOM 1296 O O . GLU A 1 164 ? 6.462 12.935 -23.183 1.00 75.56 164 GLU A O 1
ATOM 1301 N N . ILE A 1 165 ? 6.648 11.467 -24.869 1.00 73.50 165 ILE A N 1
ATOM 1302 C CA . ILE A 1 165 ? 5.301 10.901 -24.699 1.00 73.50 165 ILE A CA 1
ATOM 1303 C C . ILE A 1 165 ? 5.193 10.161 -23.361 1.00 73.50 165 ILE A C 1
ATOM 1305 O O . ILE A 1 165 ? 4.203 10.323 -22.649 1.00 73.50 165 ILE A O 1
ATOM 1309 N N . ILE A 1 166 ? 6.227 9.406 -22.979 1.00 73.00 166 ILE A N 1
ATOM 1310 C CA . ILE A 1 166 ? 6.264 8.669 -21.707 1.00 73.00 166 ILE A CA 1
ATOM 1311 C C . ILE A 1 166 ? 6.238 9.625 -20.506 1.00 73.00 166 ILE A C 1
ATOM 1313 O O . ILE A 1 166 ? 5.573 9.342 -19.512 1.00 73.00 166 ILE A O 1
ATOM 1317 N N . GLN A 1 167 ? 6.928 10.765 -20.594 1.00 66.62 167 GLN A N 1
ATOM 1318 C CA . GLN A 1 167 ? 7.017 11.746 -19.504 1.00 66.62 167 GLN A CA 1
ATOM 1319 C C . GLN A 1 167 ? 5.733 12.567 -19.291 1.00 66.62 167 GLN A C 1
ATOM 1321 O O . GLN A 1 167 ? 5.561 13.157 -18.223 1.00 66.62 167 GLN A O 1
ATOM 1326 N N . LYS A 1 168 ? 4.833 12.623 -20.284 1.00 68.00 168 LYS A N 1
ATOM 1327 C CA . LYS A 1 168 ? 3.569 13.387 -20.224 1.00 68.00 168 LYS A CA 1
ATOM 1328 C C . LYS A 1 168 ? 2.426 12.662 -19.497 1.00 68.00 168 LYS A C 1
ATOM 1330 O O . LYS A 1 168 ? 1.373 13.267 -19.299 1.00 68.00 168 LYS A O 1
ATOM 1335 N N . ILE A 1 169 ? 2.628 11.402 -19.106 1.00 58.34 169 ILE A N 1
ATOM 1336 C CA . ILE A 1 169 ? 1.704 10.583 -18.297 1.00 58.34 169 ILE A CA 1
ATOM 1337 C C . ILE A 1 169 ? 2.011 10.819 -16.824 1.00 58.34 169 ILE A C 1
ATOM 1339 O O . ILE A 1 169 ? 1.076 11.116 -16.044 1.00 58.34 169 ILE A O 1
#

Foldseek 3Di:
DDDDPPDPPPLVNLQDDDDPDAAQDLVVVCCQPHPVHDLVVVLVVQLVVLVVCCVVVVDDPVVSVVSNVVSVVVSVVVNVVVVVLSVLQVVLLVLLVVLLVQLVVCLVVLNLVSNVVSLVSNSVSSSSHDDHPNSVLSNQLSVLQNVVCVVVVSDSPDDPVSNVVSVVD

Sequence (169 aa):
MHTATECVVDIGKSISGIFTGKFENISQVQTAIGSGGVIDTFSDLIDKASNKIYQKGIINSQIKSVITGGKDIILNNVTSNIKNEMNFQERSIHNIGKYVNNFNEYLKSKDFEGMTKEWKKIQNNLKSIIPLENILKQVRQTENIYNLIKNNGNNFDLSKEEMEIIQKI

pLDDT: mean 84.99, std 16.07, range [32.75, 98.12]

Secondary structure (DSSP, 8-state):
----------HHHH--S---S--SSHHHHHHHHSTTSHHHHHHHHHHHHHHHHHHTTSS-HHHHHHHHHHHHHHHHHHHHHHHHHHHHHHHHHHHHHHHHHHHHHHHHTT-HHHHHHHHHHHHHHHTTS---HHHHHHHHHHHHHHHHHHHTTT-----HHHHHHHHT-